Protein AF-A0A2C6MIK4-F1 (afdb_monomer)

Mean predicted aligned error: 5.83 Å

Radius of gyration: 13.94 Å; Cα contacts (8 Å, |Δi|>4): 82; chains: 1; bounding box: 34×26×37 Å

pLDDT: mean 84.14, std 13.84, range [35.0, 96.06]

Nearest PDB structures (foldseek):
  6q1h-assembly1_F  TM=8.028E-01  e=8.643E+00  Pseudomonas aeruginosa

Foldseek 3Di:
DDPLAPQDDPVLLVVLVVVLVCLVVDPDDQLVNQVSNVVSVQVVCVRRVKHKDWDDQNVVCVVVVNPGDDPDTDIDIDPVPVCCVRVPD

Organism: NCBI:txid1383067

Structure (mmCIF, N/CA/C/O backbone):
data_AF-A0A2C6MIK4-F1
#
_entry.id   AF-A0A2C6MIK4-F1
#
loop_
_atom_site.group_PDB
_atom_site.id
_atom_site.type_symbol
_atom_site.label_atom_id
_atom_site.label_alt_id
_atom_site.label_comp_id
_atom_site.label_asym_id
_atom_site.label_entity_id
_atom_site.label_seq_id
_atom_site.pdbx_PDB_ins_code
_atom_site.Cartn_x
_atom_site.Cartn_y
_atom_site.Cartn_z
_atom_site.occupancy
_atom_site.B_iso_or_equiv
_atom_site.auth_seq_id
_atom_site.auth_comp_id
_atom_site.auth_asym_id
_atom_site.auth_atom_id
_atom_site.pdbx_PDB_model_num
ATOM 1 N N . MET A 1 1 ? -19.003 -12.189 20.886 1.00 35.31 1 MET A N 1
ATOM 2 C CA . MET A 1 1 ? -18.746 -11.538 19.586 1.00 35.31 1 MET A CA 1
ATOM 3 C C . MET A 1 1 ? -17.462 -10.760 19.760 1.00 35.31 1 MET A C 1
ATOM 5 O O . MET A 1 1 ? -17.407 -9.956 20.676 1.00 35.31 1 MET A O 1
ATOM 9 N N . VAL A 1 2 ? -16.410 -11.103 19.018 1.00 35.00 2 VAL A N 1
ATOM 10 C CA . VAL A 1 2 ? -15.133 -10.379 19.084 1.00 35.00 2 VAL A CA 1
ATOM 11 C C . VAL A 1 2 ? -15.344 -9.064 18.343 1.00 35.00 2 VAL A C 1
ATOM 13 O O . VAL A 1 2 ? -15.696 -9.093 17.165 1.00 35.00 2 VAL A O 1
ATOM 16 N N . GLU A 1 3 ? -15.205 -7.938 19.035 1.00 38.22 3 GLU A N 1
ATOM 17 C CA . GLU A 1 3 ? -15.166 -6.622 18.402 1.00 38.22 3 GLU A CA 1
ATOM 18 C C . GLU A 1 3 ? -13.899 -6.556 17.547 1.00 38.22 3 GLU A C 1
ATOM 20 O O . GLU A 1 3 ? -12.779 -6.415 18.032 1.00 38.22 3 GLU A O 1
ATOM 25 N N . VAL A 1 4 ? -14.065 -6.771 16.247 1.00 42.59 4 VAL A N 1
ATOM 26 C CA . VAL A 1 4 ? -13.018 -6.536 15.258 1.00 42.59 4 VAL A CA 1
ATOM 27 C C . VAL A 1 4 ? -12.900 -5.015 15.132 1.00 42.59 4 VAL A C 1
ATOM 29 O O . VAL A 1 4 ? -13.739 -4.417 14.462 1.00 42.59 4 VAL A O 1
ATOM 32 N N . GLY A 1 5 ? -11.943 -4.368 15.815 1.00 53.06 5 GLY A N 1
ATOM 33 C CA . GLY A 1 5 ? -11.848 -2.905 15.690 1.00 53.06 5 GLY A CA 1
ATOM 34 C C . GLY A 1 5 ? -10.771 -2.097 16.425 1.00 53.06 5 GLY A C 1
ATOM 35 O O . GLY A 1 5 ? -10.478 -1.014 15.935 1.00 53.06 5 GLY A O 1
ATOM 36 N N . ASP A 1 6 ? -10.130 -2.565 17.503 1.00 57.69 6 ASP A N 1
ATOM 37 C CA . ASP A 1 6 ? -9.323 -1.664 18.365 1.00 57.69 6 ASP A CA 1
ATOM 38 C C . ASP A 1 6 ? -7.816 -1.995 18.432 1.00 57.69 6 ASP A C 1
ATOM 40 O O . ASP A 1 6 ? -7.264 -2.215 19.509 1.00 57.69 6 ASP A O 1
ATOM 44 N N . PHE A 1 7 ? -7.105 -2.031 17.295 1.00 66.56 7 PHE A N 1
ATOM 45 C CA . PHE A 1 7 ? -5.663 -2.370 17.298 1.00 66.56 7 PHE A CA 1
ATOM 46 C C . PHE A 1 7 ? -4.723 -1.406 16.564 1.00 66.56 7 PHE A C 1
ATOM 48 O O . PHE A 1 7 ? -3.571 -1.768 16.323 1.00 66.56 7 PHE A O 1
ATOM 55 N N . ILE A 1 8 ? -5.156 -0.186 16.233 1.00 73.94 8 ILE A N 1
ATOM 56 C CA . ILE A 1 8 ? -4.248 0.843 15.707 1.00 73.94 8 ILE A CA 1
ATOM 57 C C . ILE A 1 8 ? -4.379 2.154 16.474 1.00 73.94 8 ILE A C 1
ATOM 59 O O . ILE A 1 8 ? -5.472 2.693 16.643 1.00 73.94 8 ILE A O 1
ATOM 63 N N . SER A 1 9 ? -3.235 2.665 16.923 1.00 80.94 9 SER A N 1
ATOM 64 C CA . SER A 1 9 ? -3.113 3.977 17.548 1.00 80.94 9 SER A CA 1
ATOM 65 C C . SER A 1 9 ? -2.962 5.078 16.495 1.00 80.94 9 SER A C 1
ATOM 67 O O . SER A 1 9 ? -2.544 4.836 15.362 1.00 80.94 9 SER A O 1
ATOM 69 N N . GLU A 1 10 ? -3.238 6.329 16.867 1.00 82.25 10 GLU A N 1
ATOM 70 C CA . GLU A 1 10 ? -2.937 7.478 15.999 1.00 82.25 10 GLU A CA 1
ATOM 71 C C . GLU A 1 10 ? -1.447 7.555 15.631 1.00 82.25 10 GLU A C 1
ATOM 73 O O . GLU A 1 10 ? -1.106 7.984 14.530 1.00 82.25 10 GLU A O 1
ATOM 78 N N . ALA A 1 11 ? -0.564 7.068 16.510 1.00 85.06 11 ALA A N 1
ATOM 79 C CA . ALA A 1 11 ? 0.866 6.974 16.242 1.00 85.06 11 ALA A CA 1
ATOM 80 C C . ALA A 1 11 ? 1.181 5.972 15.118 1.00 85.06 11 ALA A C 1
ATOM 82 O O . ALA A 1 11 ? 2.028 6.259 14.274 1.00 85.06 11 ALA A O 1
ATOM 83 N N . ASP A 1 12 ? 0.475 4.839 15.048 1.00 83.50 12 ASP A N 1
ATOM 84 C CA . ASP A 1 12 ? 0.642 3.866 13.959 1.00 83.50 12 ASP A CA 1
ATOM 85 C C . ASP A 1 12 ? 0.207 4.460 12.617 1.00 83.50 12 ASP A C 1
ATOM 87 O O . ASP A 1 12 ? 0.892 4.308 11.604 1.00 83.50 12 ASP A O 1
ATOM 91 N N . VAL A 1 13 ? -0.914 5.189 12.613 1.00 86.75 13 VAL A N 1
ATOM 92 C CA . VAL A 1 13 ? -1.392 5.907 11.424 1.00 86.75 13 VAL A CA 1
ATOM 93 C C . VAL A 1 13 ? -0.353 6.934 10.984 1.00 86.75 13 VAL A C 1
ATOM 95 O O . VAL A 1 13 ? -0.003 6.986 9.805 1.00 86.75 13 VAL A O 1
ATOM 98 N 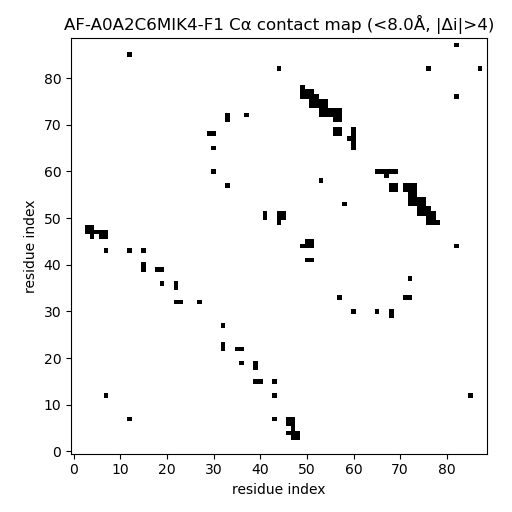N . GLN A 1 14 ? 0.152 7.738 11.919 1.00 88.75 14 GLN A N 1
ATOM 99 C CA . GLN A 1 14 ? 1.136 8.776 11.635 1.00 88.75 14 GLN A CA 1
ATOM 100 C C . GLN A 1 14 ? 2.440 8.189 11.080 1.00 88.75 14 GLN A C 1
ATOM 102 O O . GLN A 1 14 ? 2.930 8.650 10.050 1.00 88.75 14 GLN A O 1
ATOM 107 N N . LEU A 1 15 ? 2.935 7.104 11.679 1.00 89.69 15 LEU A N 1
ATOM 108 C CA . LEU A 1 15 ? 4.103 6.373 11.195 1.00 89.69 15 LEU A CA 1
ATOM 109 C C . LEU A 1 15 ? 3.909 5.875 9.756 1.00 89.69 15 LEU A C 1
ATOM 111 O O . LEU A 1 15 ? 4.822 5.960 8.933 1.00 89.69 15 LEU A O 1
ATOM 115 N N . ILE A 1 16 ? 2.729 5.343 9.431 1.00 90.56 16 ILE A N 1
ATOM 116 C CA . ILE A 1 16 ? 2.421 4.878 8.076 1.00 90.56 16 ILE A CA 1
ATOM 117 C C . ILE A 1 16 ? 2.373 6.047 7.085 1.00 90.56 16 ILE A C 1
ATOM 119 O O . ILE A 1 16 ? 2.929 5.925 5.993 1.00 90.56 16 ILE A O 1
ATOM 123 N N . LYS A 1 17 ? 1.792 7.196 7.457 1.00 89.12 17 LYS A N 1
ATOM 124 C CA . LYS A 1 17 ? 1.813 8.401 6.607 1.00 89.12 17 LYS A CA 1
ATOM 125 C C . LYS A 1 17 ? 3.236 8.862 6.313 1.00 89.12 17 LYS A C 1
ATOM 127 O O . LYS A 1 17 ? 3.553 9.136 5.160 1.00 89.12 17 LYS A O 1
ATOM 132 N N . GLU A 1 18 ? 4.096 8.905 7.326 1.00 91.94 18 GLU A N 1
ATOM 133 C CA . GLU A 1 18 ? 5.508 9.274 7.172 1.00 91.94 18 GLU A CA 1
ATOM 134 C C . GLU A 1 18 ? 6.242 8.298 6.252 1.00 91.94 18 GLU A C 1
ATOM 136 O O . GLU A 1 18 ? 6.976 8.713 5.354 1.00 91.94 18 GLU A O 1
ATOM 141 N N . LYS A 1 19 ? 5.985 6.994 6.408 1.00 92.06 19 LYS A N 1
ATOM 142 C CA . LYS A 1 19 ? 6.534 5.969 5.516 1.00 92.06 19 LYS A CA 1
ATOM 143 C C . LYS A 1 19 ? 6.073 6.150 4.074 1.00 92.06 19 LYS A C 1
ATOM 145 O O . LYS A 1 19 ? 6.902 5.998 3.184 1.00 92.06 19 LYS A O 1
ATOM 150 N N . ILE A 1 20 ? 4.795 6.458 3.841 1.00 90.69 20 ILE A N 1
ATOM 151 C CA . ILE A 1 20 ? 4.252 6.707 2.497 1.00 90.69 20 ILE A CA 1
ATOM 152 C C . ILE A 1 20 ? 4.852 7.985 1.899 1.00 90.69 20 ILE A C 1
ATOM 154 O O . ILE A 1 20 ? 5.282 7.965 0.748 1.00 90.69 20 ILE A O 1
ATOM 158 N N . ALA A 1 21 ? 4.948 9.070 2.669 1.00 90.50 21 ALA A N 1
ATOM 159 C CA . ALA A 1 21 ? 5.555 10.322 2.215 1.00 90.50 21 ALA A CA 1
ATOM 160 C C . ALA A 1 21 ? 7.029 10.129 1.814 1.00 90.50 21 ALA A C 1
ATOM 162 O O . ALA A 1 21 ? 7.442 10.553 0.735 1.00 90.50 21 ALA A O 1
ATOM 163 N N . GLY A 1 22 ? 7.797 9.391 2.621 1.00 91.94 22 GLY A N 1
ATOM 164 C CA . GLY A 1 22 ? 9.210 9.097 2.363 1.00 91.94 22 GLY A CA 1
ATOM 165 C C . GLY A 1 22 ? 9.475 8.076 1.249 1.00 91.94 22 GLY A C 1
ATOM 166 O O . GLY A 1 22 ? 10.634 7.753 0.982 1.00 91.94 22 GLY A O 1
ATOM 167 N N . ILE A 1 23 ? 8.447 7.517 0.595 1.00 90.19 23 ILE A N 1
ATOM 168 C CA . ILE A 1 23 ? 8.645 6.602 -0.542 1.00 90.19 23 ILE A CA 1
ATOM 169 C C . ILE A 1 23 ? 9.192 7.344 -1.767 1.00 90.19 23 ILE A C 1
ATOM 171 O O . ILE A 1 23 ? 10.006 6.776 -2.494 1.00 90.19 23 ILE A O 1
ATOM 175 N N . GLN A 1 24 ? 8.764 8.589 -2.013 1.00 82.69 24 GLN A N 1
ATOM 176 C CA . GLN A 1 24 ? 9.144 9.317 -3.233 1.00 82.69 24 GLN A CA 1
ATOM 177 C C . GLN A 1 24 ? 10.654 9.572 -3.332 1.00 82.69 24 GLN A C 1
ATOM 179 O O . GLN A 1 24 ? 11.192 9.638 -4.436 1.00 82.69 24 GLN A O 1
ATOM 184 N N . GLU A 1 25 ? 11.319 9.671 -2.183 1.00 87.25 25 GLU A N 1
ATOM 185 C CA . GLU A 1 25 ? 12.746 9.967 -2.041 1.00 87.25 25 GLU A CA 1
ATOM 186 C C . GLU A 1 25 ? 13.642 8.731 -2.229 1.00 87.25 25 GLU A C 1
ATOM 188 O O . GLU A 1 25 ? 14.862 8.849 -2.334 1.00 87.25 25 GLU A O 1
ATOM 193 N N . GLN A 1 26 ? 13.060 7.529 -2.274 1.00 88.75 26 GLN A N 1
ATOM 194 C CA . GLN A 1 26 ? 13.815 6.284 -2.388 1.00 88.75 26 GLN A CA 1
ATOM 195 C C . GLN A 1 26 ? 14.043 5.906 -3.865 1.00 88.75 26 GLN A C 1
ATOM 197 O O . GLN A 1 26 ? 13.104 5.965 -4.667 1.00 88.75 26 GLN A O 1
ATOM 202 N N . PRO A 1 27 ? 15.256 5.454 -4.243 1.00 91.88 27 PRO A N 1
ATOM 203 C CA . PRO A 1 27 ? 15.542 5.018 -5.606 1.00 91.88 27 PRO A CA 1
ATOM 204 C C . PRO A 1 27 ? 14.889 3.653 -5.866 1.00 91.88 27 PRO A C 1
ATOM 206 O O . PRO A 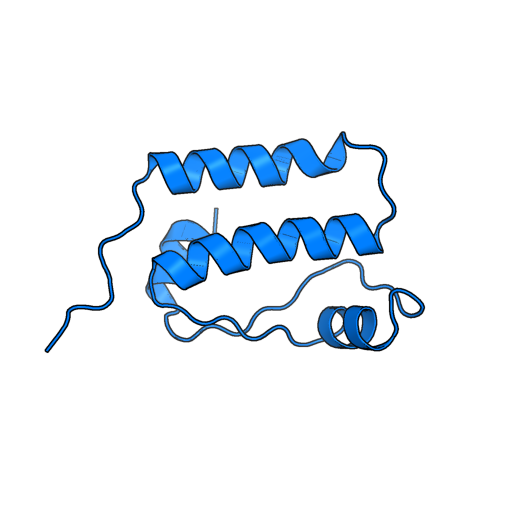1 27 ? 15.423 2.611 -5.489 1.00 91.88 27 PRO A O 1
ATOM 209 N N . MET A 1 28 ? 13.705 3.663 -6.478 1.00 89.31 28 MET A N 1
ATOM 210 C CA . MET A 1 28 ? 12.964 2.463 -6.877 1.00 89.31 28 MET A CA 1
ATOM 211 C C . MET A 1 28 ? 12.132 2.717 -8.133 1.00 89.31 28 MET A C 1
ATOM 213 O O . MET A 1 28 ? 11.672 3.841 -8.358 1.00 89.31 28 MET A O 1
ATOM 217 N N . GLU A 1 29 ? 11.894 1.649 -8.891 1.00 90.12 29 GLU A N 1
ATOM 218 C CA . GLU A 1 29 ? 11.009 1.659 -10.057 1.00 90.12 29 GLU A CA 1
ATOM 219 C C . GLU A 1 29 ? 9.554 1.936 -9.655 1.00 90.12 29 GLU A C 1
ATOM 221 O O . GLU A 1 29 ? 9.126 1.604 -8.545 1.00 90.12 29 GLU A O 1
ATOM 226 N N . THR A 1 30 ? 8.760 2.492 -10.575 1.00 89.00 30 THR A N 1
ATOM 227 C CA . THR A 1 30 ? 7.345 2.835 -10.334 1.00 89.00 30 THR A CA 1
ATOM 228 C C . THR A 1 30 ? 6.535 1.647 -9.821 1.00 89.00 30 THR A C 1
ATOM 230 O O . THR A 1 30 ? 5.829 1.769 -8.825 1.00 89.00 30 THR A O 1
ATOM 233 N N . PHE A 1 31 ? 6.703 0.468 -10.422 1.00 90.69 31 PHE A N 1
ATOM 234 C CA . PHE A 1 31 ? 6.005 -0.744 -9.987 1.00 90.69 31 PHE A CA 1
ATOM 235 C C . PHE A 1 31 ? 6.301 -1.097 -8.519 1.00 90.69 31 PHE A C 1
ATOM 237 O O . P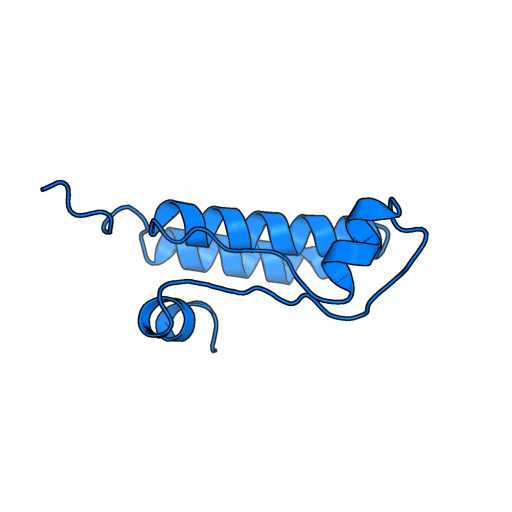HE A 1 31 ? 5.395 -1.355 -7.724 1.00 90.69 31 PHE A O 1
ATOM 244 N N . GLN A 1 32 ? 7.580 -1.048 -8.132 1.00 91.75 32 GLN A N 1
ATOM 245 C CA . GLN A 1 32 ? 8.015 -1.313 -6.758 1.00 91.75 32 GLN A CA 1
ATOM 246 C C . GLN A 1 32 ? 7.464 -0.262 -5.793 1.00 91.75 32 GLN A C 1
ATOM 248 O O . GLN A 1 32 ? 7.060 -0.591 -4.677 1.00 91.75 32 GLN A O 1
ATOM 253 N N . ARG A 1 33 ? 7.416 0.995 -6.242 1.00 91.12 33 ARG A N 1
ATOM 254 C CA . ARG A 1 33 ? 6.840 2.117 -5.505 1.00 91.12 33 ARG A CA 1
ATOM 255 C C . ARG A 1 33 ? 5.369 1.886 -5.204 1.00 91.12 33 ARG A C 1
ATOM 257 O O . ARG A 1 33 ? 4.978 1.959 -4.040 1.00 91.12 33 ARG A O 1
ATOM 264 N N . ASN A 1 34 ? 4.591 1.552 -6.230 1.00 90.88 34 ASN A N 1
ATOM 265 C CA . ASN A 1 34 ? 3.162 1.303 -6.112 1.00 90.88 34 ASN A CA 1
ATOM 266 C C . ASN A 1 34 ? 2.906 0.131 -5.159 1.00 90.88 34 ASN A C 1
ATOM 268 O O . ASN A 1 34 ? 2.189 0.306 -4.176 1.00 90.88 34 ASN A O 1
ATOM 272 N N . ILE A 1 35 ? 3.594 -1.008 -5.344 1.00 93.06 35 ILE A N 1
ATOM 273 C CA . ILE A 1 35 ? 3.505 -2.155 -4.422 1.00 93.06 35 ILE A CA 1
ATOM 274 C C . ILE A 1 35 ? 3.800 -1.737 -2.979 1.00 93.06 35 ILE A C 1
ATOM 276 O O . ILE A 1 35 ? 3.090 -2.140 -2.056 1.00 93.06 35 ILE A O 1
ATOM 280 N N . LYS A 1 36 ? 4.834 -0.921 -2.760 1.00 93.38 36 LYS A N 1
ATOM 281 C CA . LYS A 1 36 ? 5.232 -0.499 -1.414 1.00 93.38 36 LYS A CA 1
ATOM 282 C C . LYS A 1 36 ? 4.188 0.412 -0.771 1.00 93.38 36 LYS A C 1
ATOM 284 O O . LYS A 1 36 ? 3.843 0.186 0.388 1.00 93.38 36 LYS A O 1
ATOM 289 N N . VAL A 1 37 ? 3.638 1.375 -1.513 1.00 91.75 37 VAL A N 1
ATOM 290 C CA . VAL A 1 37 ? 2.520 2.214 -1.044 1.00 91.75 37 VAL A CA 1
ATOM 291 C C . VAL A 1 37 ? 1.326 1.339 -0.670 1.00 91.75 37 VAL A C 1
ATOM 293 O O . VAL A 1 37 ? 0.825 1.438 0.451 1.00 91.75 37 VAL A O 1
ATOM 296 N N . VAL A 1 38 ? 0.915 0.436 -1.566 1.00 93.44 38 VAL A N 1
ATOM 297 C CA . VAL A 1 38 ? -0.220 -0.466 -1.328 1.00 93.44 38 VAL A CA 1
ATOM 298 C C . VAL A 1 38 ? 0.016 -1.323 -0.096 1.00 93.44 38 VAL A C 1
ATOM 300 O O . VAL A 1 38 ? -0.876 -1.413 0.734 1.00 93.44 38 VAL A O 1
ATOM 303 N N . SER A 1 39 ? 1.222 -1.865 0.091 1.00 93.81 39 SER A N 1
ATOM 304 C CA . SER A 1 39 ? 1.548 -2.703 1.251 1.00 93.81 39 SER A CA 1
ATOM 305 C C . SER A 1 39 ? 1.354 -1.986 2.592 1.00 93.81 39 SER A C 1
ATOM 307 O O . SER A 1 39 ? 0.882 -2.587 3.559 1.00 93.81 39 SER A O 1
ATOM 309 N N . TYR A 1 40 ? 1.666 -0.687 2.658 1.00 93.12 40 TYR A N 1
ATOM 310 C CA . TYR A 1 40 ? 1.447 0.107 3.864 1.00 93.12 40 TYR A CA 1
ATOM 311 C C . TYR A 1 40 ? -0.037 0.384 4.102 1.00 93.12 40 TYR A C 1
ATOM 313 O O . TYR A 1 40 ? -0.503 0.277 5.237 1.00 93.12 40 TYR A O 1
ATOM 321 N N . LEU A 1 41 ? -0.787 0.693 3.039 1.00 90.62 41 LEU A N 1
ATOM 322 C CA . LEU A 1 41 ? -2.235 0.893 3.118 1.00 90.62 41 LEU A CA 1
ATOM 323 C C . LEU A 1 41 ? -2.956 -0.391 3.534 1.00 90.62 41 LEU A C 1
ATOM 325 O O . LEU A 1 41 ? -3.821 -0.353 4.408 1.00 90.62 41 LEU A O 1
ATOM 329 N N . THR A 1 42 ? -2.587 -1.533 2.952 1.00 91.25 42 THR A N 1
ATOM 330 C CA . THR A 1 42 ? -3.187 -2.826 3.286 1.00 91.25 42 THR A CA 1
ATOM 331 C C . THR A 1 42 ? -2.867 -3.223 4.717 1.00 91.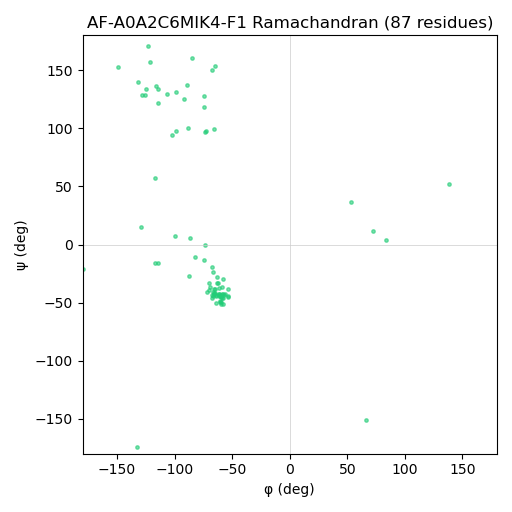25 42 THR A C 1
ATOM 333 O O . THR A 1 42 ? -3.778 -3.617 5.435 1.00 91.25 42 THR A O 1
ATOM 336 N N . TYR A 1 43 ? -1.624 -3.033 5.171 1.00 89.81 43 TYR A N 1
ATOM 337 C CA . TYR A 1 43 ? -1.245 -3.280 6.563 1.00 89.81 43 TYR A CA 1
ATOM 338 C C . TYR A 1 43 ? -2.083 -2.447 7.543 1.00 89.81 43 TYR A C 1
ATOM 340 O O . TYR A 1 43 ? -2.600 -2.978 8.526 1.00 89.81 43 TYR A O 1
ATOM 348 N N . LEU A 1 44 ? -2.251 -1.150 7.263 1.00 88.00 44 LEU A N 1
ATOM 349 C CA . LEU A 1 44 ? -3.058 -0.252 8.088 1.00 88.00 44 LEU A CA 1
ATOM 350 C C . LEU A 1 44 ? -4.518 -0.722 8.167 1.00 88.00 44 LEU A C 1
ATOM 352 O O . LEU A 1 44 ? -5.083 -0.830 9.254 1.00 88.00 44 LEU A O 1
ATOM 356 N N . LEU A 1 45 ? -5.120 -1.019 7.015 1.00 87.06 45 LEU A N 1
ATOM 357 C CA . LEU A 1 45 ? -6.518 -1.431 6.921 1.00 87.06 45 LEU A CA 1
ATOM 358 C C . LEU A 1 45 ? -6.759 -2.791 7.590 1.00 87.06 45 LEU A C 1
ATOM 360 O O . LEU A 1 45 ? -7.725 -2.932 8.340 1.00 87.06 45 LEU A O 1
ATOM 364 N N . GLU A 1 46 ? -5.859 -3.760 7.409 1.00 86.56 46 GLU A N 1
ATOM 365 C CA . GLU A 1 46 ? -5.970 -5.087 8.028 1.00 86.56 46 GLU A CA 1
ATOM 366 C C . GLU A 1 46 ? -5.946 -5.020 9.556 1.00 86.56 46 GLU A C 1
ATOM 368 O O . GLU A 1 46 ? -6.696 -5.736 10.222 1.00 86.56 46 GLU A O 1
ATOM 373 N N . LYS A 1 47 ? -5.138 -4.123 10.133 1.00 84.44 47 LYS A N 1
ATOM 374 C CA . LYS A 1 47 ? -5.112 -3.894 11.586 1.00 84.44 47 LYS A CA 1
ATOM 375 C C . LYS A 1 47 ? -6.401 -3.281 12.129 1.00 84.44 47 LYS A C 1
ATOM 377 O O . LYS A 1 47 ? -6.717 -3.475 13.299 1.00 84.44 47 LYS A O 1
ATOM 382 N N . MET A 1 48 ? -7.159 -2.595 11.280 1.00 80.94 48 MET A N 1
ATOM 383 C CA . MET A 1 48 ? -8.509 -2.111 11.581 1.00 80.94 48 MET A CA 1
ATOM 384 C C . MET A 1 48 ? -9.585 -3.170 11.285 1.00 80.94 48 MET A C 1
ATOM 386 O O . MET A 1 48 ? -10.775 -2.877 11.341 1.00 80.94 48 MET A O 1
ATOM 390 N N . GLY A 1 49 ? -9.187 -4.394 10.920 1.00 84.50 49 GLY A N 1
ATOM 391 C CA . GLY A 1 49 ? -10.102 -5.462 10.525 1.00 84.50 49 GL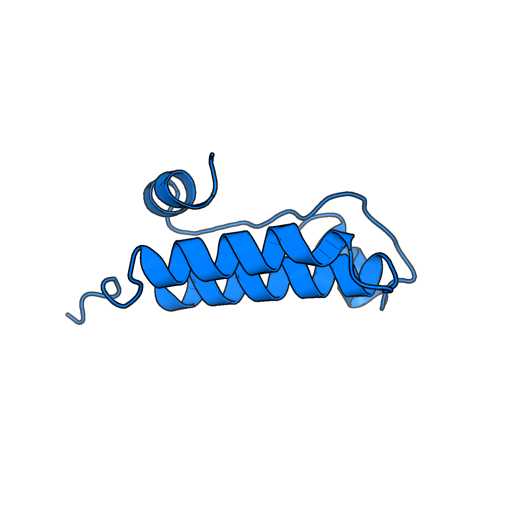Y A CA 1
ATOM 392 C C . GLY A 1 49 ? -10.758 -5.261 9.160 1.00 84.50 49 GLY A C 1
ATOM 393 O O . GLY A 1 49 ? -11.688 -5.986 8.809 1.00 84.50 49 GLY A O 1
ATOM 394 N N . ILE A 1 50 ? -10.278 -4.296 8.375 1.00 87.12 50 ILE A N 1
ATOM 395 C CA . ILE A 1 50 ? -10.739 -4.042 7.013 1.00 87.12 50 ILE A CA 1
ATOM 396 C C . ILE A 1 50 ? -9.853 -4.839 6.067 1.00 87.12 50 ILE A C 1
ATOM 398 O O . ILE A 1 50 ? -8.636 -4.679 6.049 1.00 87.12 50 ILE A O 1
ATOM 402 N N . ARG A 1 51 ? -10.468 -5.667 5.226 1.00 90.50 51 ARG A N 1
ATOM 403 C CA . ARG A 1 51 ? -9.756 -6.387 4.172 1.00 90.50 51 ARG A CA 1
ATOM 404 C C . ARG A 1 51 ? -9.917 -5.646 2.840 1.00 90.50 51 ARG A C 1
ATOM 406 O O . ARG A 1 51 ? -10.964 -5.801 2.208 1.00 90.50 51 ARG A O 1
ATOM 413 N N . PRO A 1 52 ? -8.943 -4.822 2.414 1.00 91.81 52 PRO A N 1
ATOM 414 C CA . PRO A 1 52 ? -9.009 -4.160 1.117 1.00 91.81 52 PRO A CA 1
ATOM 415 C C . PRO A 1 52 ? -8.884 -5.162 -0.033 1.00 91.81 52 PRO A C 1
ATOM 417 O O . PRO A 1 52 ? -8.199 -6.180 0.074 1.00 91.81 52 PRO A O 1
ATOM 420 N N . ILE A 1 53 ? -9.511 -4.833 -1.157 1.00 94.69 53 ILE A N 1
ATOM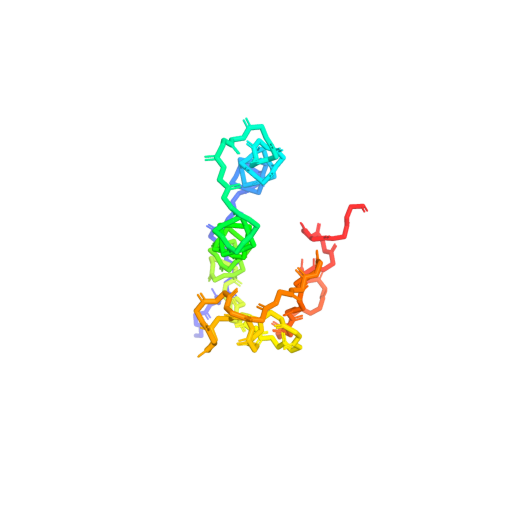 421 C CA . ILE A 1 53 ? -9.380 -5.540 -2.429 1.00 94.69 53 ILE A CA 1
ATOM 422 C C . ILE A 1 53 ? -8.720 -4.581 -3.417 1.00 94.69 53 ILE A C 1
ATOM 424 O O . ILE A 1 53 ? -9.250 -3.501 -3.673 1.00 94.69 53 ILE A O 1
ATOM 428 N N . ILE A 1 54 ? -7.574 -4.978 -3.970 1.00 95.00 54 ILE A N 1
ATOM 429 C CA . ILE A 1 54 ? -6.897 -4.235 -5.039 1.00 95.00 54 ILE A CA 1
ATOM 430 C C . ILE A 1 54 ? -7.674 -4.452 -6.336 1.00 95.00 54 ILE A C 1
ATOM 432 O O . ILE A 1 54 ? -7.947 -5.594 -6.712 1.00 95.00 54 ILE A O 1
ATOM 436 N N . VAL A 1 55 ? -8.029 -3.364 -7.015 1.00 95.62 55 VAL A N 1
ATOM 437 C CA . VAL A 1 55 ? -8.793 -3.394 -8.269 1.00 95.62 55 VAL A CA 1
ATOM 438 C C . VAL A 1 55 ? -8.143 -2.489 -9.321 1.00 95.62 55 VAL A C 1
ATOM 440 O O . VAL A 1 55 ? -7.047 -1.967 -9.116 1.00 95.62 55 VAL A O 1
ATOM 443 N N . GLY A 1 56 ? -8.801 -2.331 -10.472 1.00 94.88 56 GLY A N 1
ATOM 444 C CA . GLY A 1 56 ? -8.396 -1.365 -11.492 1.00 94.88 56 GLY A CA 1
ATOM 445 C C . GLY A 1 56 ? -7.054 -1.688 -12.152 1.00 94.88 56 GLY A C 1
ATOM 446 O O . GLY A 1 56 ? -6.658 -2.851 -12.273 1.00 94.88 56 GLY A O 1
ATOM 447 N N . GLY A 1 57 ? -6.359 -0.638 -12.596 1.00 94.19 57 GLY A N 1
ATOM 448 C CA . GLY A 1 57 ? -5.085 -0.755 -13.308 1.00 94.19 57 GLY A CA 1
ATOM 449 C C . GLY A 1 57 ? -3.981 -1.384 -12.460 1.00 94.19 57 GLY A C 1
ATOM 450 O O . GLY A 1 57 ? -3.174 -2.152 -12.983 1.00 94.19 57 GLY A O 1
ATOM 451 N N . HIS A 1 58 ? -3.981 -1.139 -11.146 1.00 95.06 58 HIS A N 1
ATOM 452 C CA . HIS A 1 58 ? -2.945 -1.673 -10.264 1.00 95.06 58 HIS A CA 1
ATOM 453 C C . HIS A 1 58 ? -3.055 -3.195 -10.084 1.00 95.06 58 HIS A C 1
ATOM 455 O O . HIS A 1 58 ? -2.043 -3.890 -10.008 1.00 95.06 58 HIS A O 1
ATOM 461 N N . ALA A 1 59 ? -4.273 -3.752 -10.107 1.00 96.06 59 ALA A N 1
ATOM 462 C CA . ALA A 1 59 ? -4.447 -5.203 -10.142 1.00 96.06 59 ALA A CA 1
ATOM 463 C C . ALA A 1 59 ? -3.806 -5.812 -11.405 1.00 96.06 59 ALA A C 1
ATOM 465 O O . ALA A 1 59 ? -3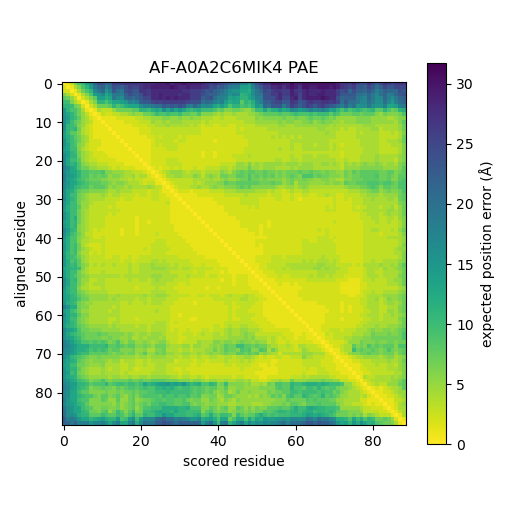.096 -6.813 -11.318 1.00 96.06 59 ALA A O 1
ATOM 466 N N . VAL A 1 60 ? -4.003 -5.183 -12.569 1.00 95.88 60 VAL A N 1
ATOM 467 C CA . VAL A 1 60 ? -3.391 -5.617 -13.838 1.00 95.88 60 VAL A CA 1
ATOM 468 C C . VAL A 1 60 ? -1.866 -5.492 -13.785 1.00 95.88 60 VAL A C 1
ATOM 470 O O . VAL A 1 60 ? -1.161 -6.414 -14.189 1.00 95.88 60 VAL A O 1
ATOM 473 N N . GLU A 1 61 ? -1.346 -4.393 -13.240 1.00 94.88 61 GLU A N 1
ATOM 474 C CA . GLU A 1 61 ? 0.090 -4.166 -13.040 1.00 94.88 61 GLU A CA 1
ATOM 475 C C . GLU A 1 61 ? 0.738 -5.280 -12.191 1.00 94.88 61 GLU A C 1
ATOM 477 O O . GLU A 1 61 ? 1.780 -5.812 -12.573 1.00 94.88 61 GLU A O 1
ATOM 482 N N . ILE A 1 62 ? 0.092 -5.725 -11.103 1.00 94.75 62 ILE A N 1
ATOM 483 C CA . ILE A 1 62 ? 0.573 -6.856 -10.284 1.00 94.75 62 ILE A CA 1
ATOM 484 C C . ILE A 1 62 ? 0.584 -8.163 -11.086 1.00 94.75 62 ILE A C 1
ATOM 486 O O . ILE A 1 62 ? 1.603 -8.856 -11.115 1.00 94.75 62 ILE A O 1
ATOM 490 N N . TYR A 1 63 ? -0.521 -8.511 -11.755 1.00 95.62 63 TYR A N 1
ATOM 491 C CA . TYR A 1 63 ? -0.621 -9.770 -12.513 1.00 95.62 63 TYR A CA 1
ATOM 492 C C . TYR A 1 63 ? 0.283 -9.816 -13.747 1.00 95.62 63 TYR A C 1
ATOM 494 O O . TYR A 1 63 ? 0.590 -10.896 -14.248 1.00 95.62 63 TYR A O 1
ATOM 502 N N . THR A 1 64 ? 0.728 -8.657 -14.221 1.00 95.56 64 THR A N 1
ATOM 503 C CA . THR A 1 64 ? 1.686 -8.527 -15.322 1.00 95.56 64 THR A CA 1
ATOM 504 C C . THR A 1 64 ? 3.110 -8.274 -14.835 1.00 95.56 64 THR A C 1
ATOM 506 O O . THR A 1 64 ? 3.980 -8.021 -15.660 1.00 95.56 64 THR A O 1
ATOM 509 N N . LEU A 1 65 ? 3.377 -8.345 -13.526 1.00 92.69 65 LEU A N 1
ATOM 510 C CA . LEU A 1 65 ? 4.704 -8.130 -12.933 1.00 92.69 65 LEU A CA 1
ATOM 511 C C . LEU A 1 65 ? 5.352 -6.795 -13.351 1.00 92.69 65 LEU A C 1
ATOM 513 O O . LEU A 1 65 ? 6.563 -6.721 -13.556 1.00 92.69 65 LEU A O 1
ATOM 517 N N . GLY A 1 66 ? 4.542 -5.744 -13.500 1.00 90.81 66 GLY A N 1
ATOM 518 C CA . GLY A 1 66 ? 4.999 -4.413 -13.904 1.00 90.81 66 GLY A CA 1
ATOM 519 C C . GLY A 1 66 ? 5.147 -4.205 -15.416 1.00 90.81 66 GLY A C 1
ATOM 520 O O . GLY A 1 66 ? 5.572 -3.130 -15.830 1.00 90.81 66 GLY A O 1
ATOM 521 N N . HIS A 1 67 ? 4.782 -5.182 -16.258 1.00 91.00 67 HIS A N 1
ATOM 522 C CA . HIS A 1 67 ? 4.754 -5.005 -17.720 1.00 91.00 67 HIS A CA 1
ATOM 523 C C . HIS A 1 67 ? 3.570 -4.153 -18.214 1.00 91.00 67 HIS A C 1
ATOM 525 O O . HIS A 1 67 ? 3.567 -3.705 -19.361 1.00 91.00 67 HIS A O 1
ATOM 531 N N . TYR A 1 68 ? 2.582 -3.912 -17.353 1.00 90.00 68 TYR A N 1
ATOM 532 C CA . TYR A 1 68 ? 1.577 -2.863 -17.485 1.00 90.00 68 TYR A CA 1
ATOM 533 C C . TYR A 1 68 ? 1.784 -1.855 -16.351 1.00 90.00 68 TYR A C 1
ATOM 535 O O . TYR A 1 68 ? 1.932 -2.271 -15.207 1.00 90.00 68 TYR A O 1
ATOM 543 N N . THR A 1 69 ? 1.771 -0.553 -16.643 1.00 85.94 69 THR A N 1
ATOM 544 C CA . THR A 1 69 ? 1.988 0.502 -15.637 1.00 85.94 69 THR A CA 1
ATOM 545 C C . THR A 1 69 ? 0.742 1.362 -15.481 1.00 85.94 69 THR A C 1
ATOM 547 O O . THR A 1 69 ? 0.141 1.775 -16.473 1.00 85.94 69 THR A O 1
ATOM 550 N N . THR A 1 70 ? 0.390 1.671 -14.234 1.00 86.94 70 THR A N 1
ATOM 551 C CA . THR A 1 70 ? -0.643 2.653 -13.886 1.00 86.94 70 THR A CA 1
ATOM 552 C C . THR A 1 70 ? -0.055 3.762 -13.014 1.00 86.94 70 THR A C 1
ATOM 554 O O . THR A 1 70 ? 0.988 3.589 -12.380 1.00 86.94 70 THR A O 1
ATOM 557 N N . VAL A 1 71 ? -0.698 4.929 -13.013 1.00 84.88 71 VAL A N 1
ATOM 558 C CA . VAL A 1 71 ? -0.241 6.104 -12.249 1.00 84.88 71 VAL A CA 1
ATOM 559 C C . VAL A 1 71 ? -0.800 6.094 -10.824 1.00 84.88 71 VAL A C 1
ATOM 561 O O . VAL A 1 71 ? -0.188 6.649 -9.913 1.00 84.88 71 VAL A O 1
ATOM 564 N N . ASP A 1 72 ? -1.949 5.457 -10.631 1.00 88.19 72 ASP A N 1
ATOM 565 C CA . ASP A 1 72 ? -2.722 5.425 -9.397 1.00 88.19 72 ASP A CA 1
ATOM 566 C C . ASP A 1 72 ? -2.972 3.997 -8.891 1.00 88.19 72 ASP A C 1
ATOM 568 O O . ASP A 1 72 ? -2.671 2.994 -9.540 1.00 88.19 72 ASP A O 1
ATOM 572 N N . VAL A 1 73 ? -3.507 3.914 -7.674 1.00 89.62 73 VAL A N 1
ATOM 573 C CA . VAL A 1 73 ? -3.899 2.665 -7.025 1.00 89.62 73 VAL A CA 1
ATOM 574 C C . VAL A 1 73 ? -5.354 2.777 -6.603 1.00 89.62 73 VAL A C 1
ATOM 576 O O . VAL A 1 73 ? -5.712 3.679 -5.847 1.00 89.62 73 VAL A O 1
ATOM 579 N N . ASP A 1 74 ? -6.150 1.784 -6.991 1.00 91.31 74 ASP A N 1
ATOM 580 C CA . ASP A 1 74 ? -7.544 1.658 -6.584 1.00 91.31 74 ASP A CA 1
ATOM 581 C C . ASP A 1 74 ? -7.732 0.532 -5.562 1.00 91.31 74 ASP A C 1
ATOM 583 O O . ASP A 1 74 ? -7.329 -0.617 -5.779 1.00 91.31 74 ASP A O 1
ATOM 587 N N . LEU A 1 75 ? -8.410 0.849 -4.457 1.00 92.12 75 LEU A N 1
ATOM 588 C CA . LEU A 1 75 ? -8.788 -0.109 -3.418 1.00 92.12 75 LEU A CA 1
ATOM 589 C C . LEU A 1 75 ? -10.300 -0.075 -3.180 1.00 92.12 75 LEU A C 1
ATOM 591 O O . LEU A 1 75 ? -10.892 0.986 -2.985 1.00 92.12 75 LEU A O 1
ATOM 595 N N . VAL A 1 76 ? -10.918 -1.252 -3.104 1.00 92.50 76 VAL A N 1
ATOM 596 C CA . VAL A 1 76 ? -12.284 -1.430 -2.591 1.00 92.50 76 VAL A CA 1
ATOM 597 C C . VAL A 1 76 ? -12.204 -1.890 -1.140 1.00 92.50 76 VAL A C 1
ATOM 599 O O . VAL A 1 76 ? -11.476 -2.827 -0.821 1.00 92.50 76 VAL A O 1
ATOM 602 N N . VAL A 1 77 ? -12.963 -1.247 -0.251 1.00 89.88 77 VAL A N 1
ATOM 603 C CA . VAL A 1 77 ? -12.946 -1.527 1.194 1.00 89.88 77 VAL A CA 1
ATOM 604 C C . VAL A 1 77 ? -14.356 -1.690 1.756 1.00 89.88 77 VAL A C 1
ATOM 606 O O . VAL A 1 77 ? -15.263 -0.921 1.435 1.00 89.88 77 VAL A O 1
ATOM 609 N N . SER A 1 78 ? -14.537 -2.658 2.656 1.00 83.94 78 SER A N 1
ATOM 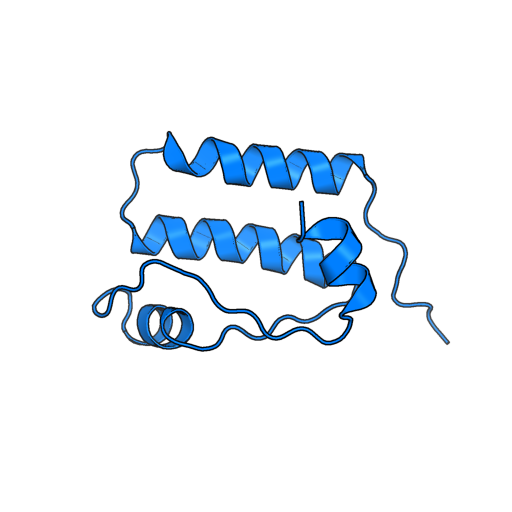610 C CA . SER A 1 78 ? -15.725 -2.761 3.507 1.00 83.94 78 SER A CA 1
ATOM 611 C C . SER A 1 78 ? -15.494 -1.945 4.783 1.00 83.94 78 SER A C 1
ATOM 613 O O . SER A 1 78 ? -14.779 -2.393 5.672 1.00 83.94 78 SER A O 1
ATOM 615 N N . GLY A 1 79 ? -16.039 -0.727 4.864 1.00 77.50 79 GLY A N 1
ATOM 616 C CA . GLY A 1 79 ? -15.831 0.157 6.027 1.00 77.50 79 GLY A CA 1
ATOM 617 C C . GLY A 1 79 ? -15.582 1.616 5.656 1.00 77.50 79 GLY A C 1
ATOM 618 O O . GLY A 1 79 ? -14.595 2.214 6.083 1.00 77.50 79 GLY A O 1
ATOM 619 N N . ARG A 1 80 ? -16.470 2.198 4.837 1.00 76.81 80 ARG A N 1
ATOM 620 C CA . ARG A 1 80 ? -16.294 3.534 4.239 1.00 76.81 80 ARG A CA 1
ATOM 621 C C . ARG A 1 80 ? -16.006 4.635 5.263 1.00 76.81 80 ARG A C 1
ATOM 623 O O . ARG A 1 80 ? -15.215 5.524 4.976 1.00 76.81 80 ARG A O 1
ATOM 630 N N . GLU A 1 81 ? -16.640 4.602 6.433 1.00 75.75 81 GLU A N 1
ATOM 631 C CA . GLU A 1 81 ? -16.453 5.647 7.449 1.00 75.75 81 GLU A CA 1
ATOM 632 C C . GLU A 1 81 ? -15.064 5.616 8.091 1.00 75.75 81 GLU A C 1
ATOM 634 O O . GLU A 1 81 ? -14.448 6.666 8.268 1.00 75.75 81 GLU A O 1
ATOM 639 N N . PHE A 1 82 ? -14.534 4.422 8.355 1.00 71.00 82 PHE A N 1
ATOM 640 C CA . PHE A 1 82 ? -13.171 4.245 8.855 1.00 71.00 82 PHE A CA 1
ATOM 641 C C . PHE A 1 82 ? -12.138 4.631 7.799 1.00 71.00 82 PHE A C 1
ATOM 643 O O . PHE A 1 82 ? -11.232 5.411 8.083 1.00 71.00 82 PHE A O 1
ATOM 650 N N . ALA A 1 83 ? -12.326 4.171 6.558 1.00 74.75 83 ALA A N 1
ATOM 651 C CA . ALA A 1 83 ? -11.480 4.578 5.441 1.00 74.75 83 ALA A CA 1
ATOM 652 C C . ALA A 1 83 ? -11.476 6.106 5.274 1.00 74.75 83 ALA A C 1
ATOM 654 O O . ALA A 1 83 ? -10.414 6.703 5.132 1.00 74.75 83 ALA A O 1
ATOM 655 N N . ARG A 1 84 ? -12.637 6.765 5.393 1.00 79.19 84 ARG A N 1
ATOM 656 C CA . ARG A 1 84 ? -12.728 8.232 5.354 1.00 79.19 84 ARG A CA 1
ATOM 657 C C . ARG A 1 84 ? -11.910 8.892 6.460 1.00 79.19 84 ARG A C 1
ATOM 659 O O . ARG A 1 84 ? -11.215 9.855 6.180 1.00 79.19 84 ARG A O 1
ATOM 666 N N . LYS A 1 85 ? -11.974 8.388 7.693 1.00 72.44 85 LYS A N 1
ATOM 667 C CA . LYS A 1 85 ? -11.249 8.971 8.832 1.00 72.44 85 LYS A CA 1
ATOM 668 C C . LYS A 1 85 ? -9.724 8.941 8.651 1.00 72.44 85 LYS A C 1
ATOM 670 O O . LYS A 1 85 ? -9.046 9.839 9.138 1.00 72.44 85 LYS A O 1
ATOM 675 N N . PHE A 1 86 ? -9.194 7.916 7.985 1.00 69.12 86 PHE A N 1
ATOM 676 C CA . PHE A 1 86 ? -7.752 7.651 7.959 1.00 69.12 86 PHE A CA 1
ATOM 677 C C . PHE A 1 86 ? -7.081 7.791 6.591 1.00 69.12 86 PHE A C 1
ATOM 679 O O . PHE A 1 86 ? -5.859 7.883 6.558 1.00 69.12 86 PHE A O 1
ATOM 686 N N . LEU A 1 87 ? -7.837 7.809 5.489 1.00 70.44 87 LEU A N 1
ATOM 687 C CA . LEU A 1 87 ? -7.299 7.873 4.121 1.00 70.44 87 LEU A CA 1
ATOM 688 C C . LEU A 1 87 ? -7.691 9.141 3.355 1.00 70.44 87 LEU A C 1
ATOM 690 O O . LEU A 1 87 ? -7.074 9.433 2.336 1.00 70.44 87 LEU A O 1
ATOM 694 N N . LEU A 1 88 ? -8.701 9.886 3.813 1.00 59.41 88 LEU A N 1
ATOM 695 C CA . LEU A 1 88 ? -9.092 11.162 3.214 1.00 59.41 88 LEU A CA 1
ATOM 696 C C . LEU A 1 88 ? -8.553 12.289 4.101 1.00 59.41 88 LEU A C 1
ATOM 698 O O . LEU A 1 88 ? -9.169 12.635 5.109 1.00 59.41 88 LEU A O 1
ATOM 702 N N . PHE A 1 89 ? -7.368 12.788 3.749 1.00 49.28 89 PHE A N 1
ATOM 703 C CA . PHE A 1 89 ? -6.794 14.023 4.290 1.00 49.28 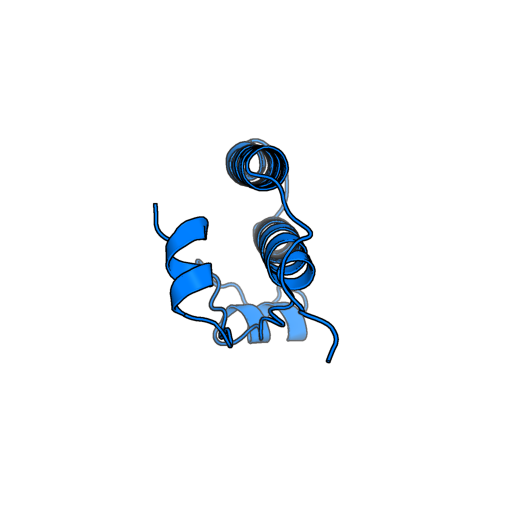89 PHE A CA 1
ATOM 704 C C . PHE A 1 89 ? -7.241 15.213 3.447 1.00 49.28 89 PHE A C 1
ATOM 706 O O . PHE A 1 89 ? -7.288 15.051 2.205 1.00 49.28 89 PHE A O 1
#

Secondary structure (DSSP, 8-state):
---TT----HHHHHHHHHHHHTTTTS---HHHHHHHHHHHHHHHHHHTT---EEEHHHHHHHHTTTSS--SS-EEE-S-HHHHHHHH--

Sequence (89 aa):
MVEVGDFISEADVQLIKEKIAGIQEQPMETFQRNIKVVSYLTYLLEKMGIRPIIVGGHAVEIYTLGHYTTVDVDLVVSGREFARKFLLF

Solvent-accessible surface area (backbone atoms only — not comparable to full-atom values): 5403 Å² total; per-residue (Å²): 132,84,80,74,56,89,67,73,53,73,66,55,55,49,52,49,51,52,54,53,64,55,48,79,79,49,97,65,56,69,59,60,47,52,54,52,49,49,51,52,53,48,53,55,35,47,48,47,63,24,72,68,41,74,34,70,58,38,40,50,15,60,79,46,75,51,78,40,84,59,96,64,79,46,72,49,67,73,53,64,69,60,48,45,73,77,70,61,128